Protein AF-A0A1V2G4S9-F1 (afdb_monomer_lite)

pLDDT: mean 84.44, std 8.3, range [55.06, 95.94]

Structure (mmCIF, N/CA/C/O backbone):
data_AF-A0A1V2G4S9-F1
#
_entry.id   AF-A0A1V2G4S9-F1
#
loop_
_atom_site.group_PDB
_atom_site.id
_atom_site.type_symbol
_atom_site.label_atom_id
_atom_site.label_alt_id
_atom_site.label_comp_id
_atom_site.label_asym_id
_atom_site.label_entity_id
_atom_site.label_seq_id
_atom_site.pdbx_PDB_ins_code
_atom_site.Cartn_x
_atom_site.Cartn_y
_atom_site.Cartn_z
_atom_site.occupancy
_atom_site.B_iso_or_equiv
_atom_site.auth_seq_id
_atom_site.auth_comp_id
_atom_site.auth_asym_id
_atom_site.auth_atom_id
_atom_site.pdbx_PDB_model_num
ATOM 1 N N . ARG A 1 1 ? -5.256 -11.989 32.974 1.00 73.12 1 ARG A N 1
ATOM 2 C CA . ARG A 1 1 ? -5.274 -10.847 32.027 1.00 73.12 1 ARG A CA 1
ATOM 3 C C . ARG A 1 1 ? -6.716 -10.699 31.590 1.00 73.12 1 ARG A C 1
ATOM 5 O O . ARG A 1 1 ? -7.329 -11.730 31.344 1.00 73.12 1 ARG A O 1
ATOM 12 N N . ILE A 1 2 ? -7.273 -9.493 31.599 1.00 81.50 2 ILE A N 1
ATOM 13 C CA . ILE A 1 2 ? -8.661 -9.283 31.169 1.00 81.50 2 ILE A CA 1
ATOM 14 C C . ILE A 1 2 ? -8.634 -9.179 29.647 1.00 81.50 2 ILE A C 1
ATOM 16 O O . ILE A 1 2 ? -7.882 -8.371 29.117 1.00 81.50 2 ILE A O 1
ATOM 20 N N . ALA A 1 3 ? -9.386 -10.026 28.950 1.00 83.88 3 ALA A N 1
ATOM 21 C CA . ALA A 1 3 ? -9.499 -9.935 27.501 1.00 83.88 3 ALA A CA 1
ATOM 22 C C . ALA A 1 3 ? -10.523 -8.854 27.138 1.00 83.88 3 ALA A C 1
ATOM 24 O O . ALA A 1 3 ? -11.605 -8.800 27.720 1.00 83.88 3 ALA A O 1
ATOM 25 N N . PHE A 1 4 ? -10.180 -8.008 26.172 1.00 88.81 4 PHE A N 1
ATOM 26 C CA . PHE A 1 4 ? -11.098 -7.060 25.556 1.00 88.81 4 PHE A CA 1
ATOM 27 C C . PHE A 1 4 ? -11.216 -7.400 24.072 1.00 88.81 4 PHE A C 1
ATOM 29 O O . PHE A 1 4 ? -10.201 -7.518 23.382 1.00 88.81 4 PHE A O 1
ATOM 36 N N . THR A 1 5 ? -12.445 -7.581 23.595 1.00 88.00 5 THR A N 1
ATOM 37 C CA . THR A 1 5 ? -12.737 -7.804 22.176 1.00 88.00 5 THR A CA 1
ATOM 38 C C . THR A 1 5 ? -13.488 -6.589 21.662 1.00 88.00 5 THR A C 1
ATOM 40 O O . THR A 1 5 ? -14.420 -6.123 22.316 1.00 88.00 5 THR A O 1
ATOM 43 N N . LEU A 1 6 ? -13.044 -6.061 20.528 1.00 86.88 6 LEU A N 1
ATOM 44 C CA . LEU A 1 6 ? -13.687 -4.964 19.826 1.00 86.88 6 LEU A CA 1
ATOM 45 C C . LEU A 1 6 ? -14.103 -5.454 18.447 1.00 86.88 6 LEU A C 1
ATOM 47 O O . LEU A 1 6 ? -13.252 -5.870 17.658 1.00 86.88 6 LEU A O 1
ATOM 51 N N . ASP A 1 7 ? -15.401 -5.357 18.189 1.00 86.00 7 ASP A N 1
ATOM 52 C CA . ASP A 1 7 ? -16.009 -5.698 16.913 1.00 86.00 7 ASP A CA 1
ATOM 53 C C . ASP A 1 7 ? -16.382 -4.393 16.210 1.00 86.00 7 ASP A C 1
ATOM 55 O O . ASP A 1 7 ? -17.153 -3.583 16.730 1.00 86.00 7 ASP A O 1
ATOM 59 N N . PHE A 1 8 ? -15.786 -4.153 15.046 1.00 82.88 8 PHE A N 1
ATOM 60 C CA . PHE A 1 8 ? -16.031 -2.962 14.246 1.00 82.88 8 PHE A CA 1
ATOM 61 C C . PHE A 1 8 ? -16.590 -3.362 12.884 1.00 82.88 8 PHE A C 1
ATOM 63 O O . PHE A 1 8 ? -15.927 -4.042 12.102 1.00 82.88 8 PHE A O 1
ATOM 70 N N . CYS A 1 9 ? -17.815 -2.932 12.595 1.00 79.00 9 CYS A N 1
ATOM 71 C CA . CYS A 1 9 ? -18.498 -3.250 11.349 1.00 79.00 9 CYS A CA 1
ATOM 72 C C . CYS A 1 9 ? -18.280 -2.120 10.335 1.00 79.00 9 CYS A C 1
ATOM 74 O O . CYS A 1 9 ? -18.757 -1.003 10.539 1.00 79.00 9 CYS A O 1
ATOM 76 N N . ALA A 1 10 ? -17.562 -2.387 9.239 1.00 73.75 10 ALA A N 1
ATOM 77 C CA . ALA A 1 10 ? -17.247 -1.356 8.247 1.00 73.75 10 ALA A CA 1
ATOM 78 C C . ALA A 1 10 ? -18.479 -0.889 7.441 1.00 73.75 10 ALA A C 1
ATOM 80 O O . ALA A 1 10 ? -18.493 0.236 6.941 1.00 73.75 10 ALA A O 1
ATOM 81 N N . PHE A 1 11 ? -19.519 -1.727 7.340 1.00 68.38 11 PHE A N 1
ATOM 82 C CA . PHE A 1 11 ? -20.754 -1.422 6.608 1.00 68.38 11 PHE A CA 1
ATOM 83 C C . PHE A 1 11 ? -21.587 -0.319 7.268 1.00 68.38 11 PHE A C 1
ATOM 85 O O . PHE A 1 11 ? -22.014 0.618 6.588 1.00 68.38 11 PHE A O 1
ATOM 92 N N . ASP A 1 12 ? -21.770 -0.427 8.584 1.00 70.88 12 ASP A N 1
ATOM 93 C CA . ASP A 1 12 ? -22.624 0.459 9.386 1.00 70.88 12 ASP A CA 1
ATOM 94 C C . ASP A 1 12 ? -21.901 1.752 9.798 1.00 70.88 12 ASP A C 1
ATOM 96 O O . ASP A 1 12 ? -22.495 2.760 10.176 1.00 70.88 12 ASP A O 1
ATOM 100 N N . ALA A 1 13 ? -20.572 1.754 9.700 1.00 73.12 13 ALA A N 1
ATOM 101 C CA . ALA A 1 13 ? -19.785 2.908 10.070 1.00 73.12 13 ALA A CA 1
ATOM 102 C C . ALA A 1 13 ? -19.934 4.043 9.034 1.00 73.12 13 ALA A C 1
ATOM 104 O O . ALA A 1 13 ? -19.911 3.832 7.816 1.00 73.12 13 ALA A O 1
ATOM 105 N N . SER A 1 14 ? -20.041 5.281 9.526 1.00 78.19 14 SER A N 1
ATOM 106 C CA . SER A 1 14 ? -20.202 6.514 8.738 1.00 78.19 14 SER A CA 1
ATOM 107 C C . SER A 1 14 ? -18.914 6.962 8.022 1.00 78.19 14 SER A C 1
ATOM 109 O O . SER A 1 14 ? -18.599 8.151 7.955 1.00 78.19 14 SER A O 1
ATOM 111 N N . LEU A 1 15 ? -18.138 6.013 7.491 1.00 75.62 15 LEU A N 1
ATOM 112 C CA . LEU A 1 15 ? -16.921 6.306 6.741 1.00 75.62 15 LEU A CA 1
ATOM 113 C C . LEU A 1 15 ? -17.232 6.693 5.289 1.00 75.62 15 LEU A C 1
ATOM 115 O O . LEU A 1 15 ? -18.191 6.179 4.709 1.00 75.62 15 LEU A O 1
ATOM 119 N N . PRO A 1 16 ? -16.394 7.546 4.670 1.00 83.31 16 PRO A N 1
ATOM 120 C CA . PRO A 1 16 ? -16.462 7.798 3.235 1.00 83.31 16 PRO A CA 1
ATOM 121 C C . PRO A 1 16 ? -16.281 6.506 2.427 1.00 83.31 16 PRO A C 1
ATOM 123 O O . PRO A 1 16 ? -15.500 5.637 2.817 1.00 83.31 16 PRO A O 1
ATOM 126 N N . GLU A 1 17 ? -16.936 6.418 1.269 1.00 80.12 17 GLU A N 1
ATOM 127 C CA . GLU A 1 17 ? -16.981 5.206 0.431 1.00 80.12 17 GLU A CA 1
ATOM 128 C C . GLU A 1 17 ? -15.591 4.652 0.084 1.00 80.12 17 GLU A C 1
ATOM 130 O O . GLU A 1 17 ? -15.347 3.456 0.183 1.00 80.12 17 GLU A O 1
ATOM 135 N N . TYR A 1 18 ? -14.625 5.536 -0.181 1.00 81.50 18 TYR A N 1
ATOM 136 C CA . TYR A 1 18 ? -13.230 5.165 -0.434 1.00 81.50 18 TYR A CA 1
ATOM 137 C C . TYR A 1 18 ? -12.625 4.271 0.662 1.00 81.50 18 TYR A C 1
ATOM 139 O O . TYR A 1 18 ? -11.875 3.338 0.378 1.00 81.50 18 TYR A O 1
ATOM 147 N N . TYR A 1 19 ? -12.943 4.551 1.929 1.00 79.81 19 TYR A N 1
ATOM 148 C CA . TYR A 1 19 ? -12.470 3.745 3.051 1.00 79.81 19 TYR A CA 1
ATOM 149 C C . TYR A 1 19 ? -13.165 2.383 3.078 1.00 79.81 19 TYR A C 1
ATOM 151 O O . TYR A 1 19 ? -12.505 1.382 3.345 1.00 79.81 19 TYR A O 1
ATOM 159 N N . LYS A 1 20 ? -14.467 2.331 2.775 1.00 79.44 20 LYS A N 1
ATOM 160 C CA . LYS A 1 20 ? -15.238 1.082 2.731 1.00 79.44 20 LYS A CA 1
ATOM 161 C C . LYS A 1 20 ? -14.715 0.156 1.641 1.00 79.44 20 LYS A C 1
ATOM 163 O O . LYS A 1 20 ? -14.391 -0.990 1.931 1.00 79.44 20 LYS A O 1
ATOM 168 N N . GLU A 1 21 ? -14.522 0.670 0.431 1.00 82.19 21 GLU A N 1
ATOM 169 C CA . GLU A 1 21 ? -13.970 -0.092 -0.691 1.00 82.19 21 GLU A CA 1
ATOM 170 C C . GLU A 1 21 ? -12.572 -0.643 -0.381 1.00 82.19 21 GLU A C 1
ATOM 172 O O . GLU A 1 21 ? -12.301 -1.820 -0.614 1.00 82.19 21 GLU A O 1
ATOM 177 N N . ARG A 1 22 ? -11.686 0.180 0.199 1.00 82.38 22 ARG A N 1
ATOM 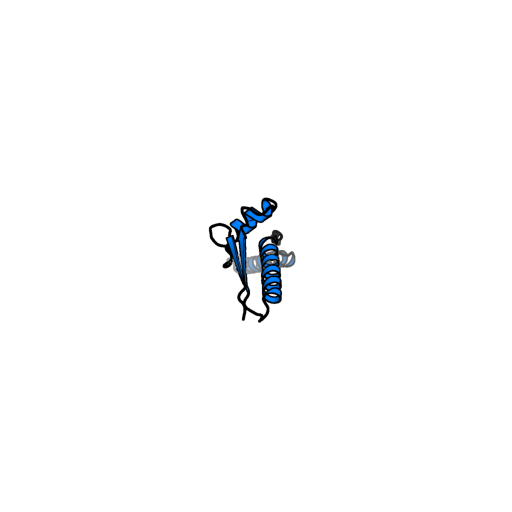178 C CA . ARG A 1 22 ? -10.329 -0.238 0.597 1.00 82.38 22 ARG A CA 1
ATOM 179 C C . ARG A 1 22 ? -10.357 -1.324 1.669 1.00 82.38 22 ARG A C 1
ATOM 181 O O . ARG A 1 22 ? -9.579 -2.267 1.583 1.00 82.38 22 ARG A O 1
ATOM 188 N N . LEU A 1 23 ? -11.238 -1.195 2.661 1.00 78.56 23 LEU A N 1
ATOM 189 C CA . LEU A 1 23 ? -11.393 -2.177 3.736 1.00 78.56 23 LEU A CA 1
ATOM 190 C C . LEU A 1 23 ? -11.987 -3.496 3.228 1.00 78.56 23 LEU A C 1
ATOM 192 O O . LEU A 1 23 ? -11.538 -4.553 3.655 1.00 78.56 23 LEU A O 1
ATOM 196 N N . LEU A 1 24 ? -12.940 -3.447 2.295 1.00 78.50 24 LEU A N 1
ATOM 197 C CA . LEU A 1 24 ? -13.539 -4.637 1.680 1.00 78.50 24 LEU A CA 1
ATOM 198 C C . LEU A 1 24 ? -12.587 -5.334 0.699 1.00 78.50 24 LEU A C 1
ATOM 200 O O . LEU A 1 24 ? -12.566 -6.559 0.619 1.00 78.50 24 LEU A O 1
ATOM 204 N N . ALA A 1 25 ? -11.771 -4.571 -0.031 1.00 79.94 25 ALA A N 1
ATOM 205 C CA . ALA A 1 25 ? -10.743 -5.116 -0.916 1.00 79.94 25 ALA A CA 1
ATOM 206 C C . ALA A 1 25 ? -9.527 -5.670 -0.148 1.00 79.94 25 ALA A C 1
ATOM 208 O O . ALA A 1 25 ? -8.767 -6.483 -0.679 1.00 79.94 25 ALA A O 1
ATOM 209 N N . ALA A 1 26 ? -9.313 -5.224 1.091 1.00 75.69 26 ALA A N 1
ATOM 210 C CA . ALA A 1 26 ? -8.191 -5.646 1.911 1.00 75.69 26 ALA A CA 1
ATOM 211 C C . ALA A 1 26 ? -8.402 -7.053 2.485 1.00 75.69 26 ALA A C 1
ATOM 213 O O . ALA A 1 26 ? -9.212 -7.280 3.377 1.00 75.69 26 ALA A O 1
ATOM 214 N N . SER A 1 27 ? -7.578 -8.004 2.048 1.00 68.31 27 SER A N 1
ATOM 215 C CA . SER A 1 27 ? -7.478 -9.320 2.685 1.00 68.31 27 SER A CA 1
ATOM 216 C C . SER A 1 27 ? -6.541 -9.248 3.898 1.00 68.31 27 SER A C 1
ATOM 218 O O . SER A 1 27 ? -5.354 -9.554 3.795 1.00 68.31 27 SER A O 1
ATOM 220 N N . HIS A 1 28 ? -7.055 -8.804 5.047 1.00 75.88 28 HIS A N 1
ATOM 221 C CA . HIS A 1 28 ? -6.314 -8.803 6.313 1.00 75.88 28 HIS A CA 1
ATOM 222 C C . HIS A 1 28 ? -6.843 -9.896 7.244 1.00 75.88 28 HIS A C 1
ATOM 224 O O . HIS A 1 28 ? -8.044 -10.103 7.338 1.00 75.88 28 HIS A O 1
ATOM 230 N N . HIS A 1 29 ? -5.973 -10.536 8.028 1.00 80.06 29 HIS A N 1
ATOM 231 C CA . HIS A 1 29 ? -6.352 -11.594 8.983 1.00 80.06 29 HIS A CA 1
ATOM 232 C C . HIS A 1 29 ? -7.300 -11.140 10.114 1.00 80.06 29 HIS A C 1
ATOM 234 O O . HIS A 1 29 ? -7.742 -11.959 10.913 1.00 80.06 29 HIS A O 1
ATOM 240 N N . LEU A 1 30 ? -7.561 -9.834 10.214 1.00 76.69 30 LEU A N 1
ATOM 241 C CA . LEU A 1 30 ? -8.461 -9.236 11.205 1.00 76.69 30 LEU A CA 1
ATOM 242 C C . LEU A 1 30 ? -9.839 -8.919 10.614 1.00 76.69 30 LEU A C 1
ATOM 244 O O . LEU A 1 30 ? -10.742 -8.581 11.371 1.00 76.69 30 LEU A O 1
ATOM 248 N N . ILE A 1 31 ? -9.981 -8.988 9.288 1.00 80.81 31 ILE A N 1
ATOM 249 C CA . ILE A 1 31 ? -11.203 -8.668 8.554 1.00 80.81 31 ILE A CA 1
ATOM 250 C C . ILE A 1 31 ? -11.874 -9.987 8.174 1.00 80.81 31 ILE A C 1
ATOM 252 O O . ILE A 1 31 ? -11.278 -10.822 7.494 1.00 80.81 31 ILE A O 1
ATOM 256 N N . SER A 1 32 ? -13.109 -10.180 8.629 1.00 79.94 32 SER A N 1
ATOM 257 C CA . SER A 1 32 ? -13.969 -11.256 8.133 1.00 79.94 32 SER A CA 1
ATOM 258 C C . SER A 1 32 ? -14.440 -10.946 6.710 1.00 79.94 32 SER A C 1
ATOM 260 O O . SER A 1 32 ? -14.520 -9.782 6.320 1.00 79.94 32 SER A O 1
ATOM 262 N N . SER A 1 33 ? -14.833 -11.971 5.952 1.00 71.69 33 SER A N 1
ATOM 263 C CA . SER A 1 33 ? -15.456 -11.821 4.626 1.00 71.69 33 SER A CA 1
ATOM 264 C C . SER A 1 33 ? -16.682 -10.899 4.635 1.00 71.69 33 SER A C 1
ATOM 266 O O . SER A 1 33 ? -16.979 -10.263 3.629 1.00 71.69 33 SER A O 1
ATOM 268 N N . ASP A 1 34 ? -17.333 -10.765 5.791 1.00 71.31 34 ASP A N 1
ATOM 269 C CA . ASP A 1 34 ? -18.489 -9.892 6.015 1.00 71.31 34 ASP A CA 1
ATOM 270 C C . ASP A 1 34 ? -18.096 -8.454 6.405 1.00 71.31 34 ASP A C 1
ATOM 272 O O . ASP A 1 34 ? -18.897 -7.729 6.987 1.00 71.31 34 ASP A O 1
ATOM 276 N N . GLY A 1 35 ? -16.850 -8.027 6.162 1.00 74.44 35 GLY A N 1
ATOM 277 C CA . GLY A 1 35 ? -16.398 -6.655 6.440 1.00 74.44 35 GLY A CA 1
ATOM 278 C C . GLY A 1 35 ? -16.373 -6.283 7.929 1.00 74.44 35 GLY A C 1
ATOM 279 O O . GLY A 1 35 ? -16.386 -5.099 8.280 1.00 74.44 35 GLY A O 1
ATOM 280 N N . VAL A 1 36 ? -16.346 -7.285 8.812 1.00 83.31 36 VAL A N 1
ATOM 281 C CA . VAL A 1 36 ? -16.252 -7.109 10.266 1.00 83.31 36 VAL A CA 1
ATOM 282 C C . VAL A 1 36 ? -14.791 -7.214 10.691 1.00 83.31 36 VAL A C 1
ATOM 284 O O . VAL A 1 36 ? -14.151 -8.243 10.473 1.00 83.31 36 VAL A O 1
ATOM 287 N N . ILE A 1 37 ? -14.266 -6.157 11.310 1.00 85.31 37 ILE A N 1
ATOM 288 C CA . ILE A 1 37 ? -12.938 -6.136 11.922 1.00 85.31 37 ILE A CA 1
ATOM 289 C C . ILE A 1 37 ? -13.062 -6.600 13.373 1.00 85.31 37 ILE A C 1
ATOM 291 O O . ILE A 1 37 ? -13.685 -5.919 14.187 1.00 85.31 37 ILE A O 1
ATOM 295 N N . VAL A 1 38 ? -12.440 -7.731 13.703 1.00 86.88 38 VAL A N 1
ATOM 296 C CA . VAL A 1 38 ? -12.426 -8.286 15.066 1.00 86.88 38 VAL A CA 1
ATOM 297 C C . VAL A 1 38 ? -11.030 -8.131 15.661 1.00 86.88 38 VAL A C 1
ATOM 299 O O . VAL A 1 38 ? -10.068 -8.737 15.187 1.00 86.88 38 VAL A O 1
ATOM 302 N N . ILE A 1 39 ? -10.901 -7.336 16.728 1.00 88.56 39 ILE A N 1
ATOM 303 C CA . ILE A 1 39 ? -9.623 -7.095 17.415 1.00 88.56 39 ILE A CA 1
ATOM 304 C C . ILE A 1 39 ? -9.705 -7.608 18.846 1.00 88.56 39 ILE A C 1
ATOM 306 O O . ILE A 1 39 ? -10.531 -7.162 19.639 1.00 88.56 39 ILE A O 1
ATOM 310 N N . LYS A 1 40 ? -8.791 -8.516 19.199 1.00 89.44 40 LYS A N 1
ATOM 311 C CA . LYS A 1 40 ? -8.633 -9.026 20.565 1.00 89.44 40 LYS A CA 1
ATOM 312 C C . LYS A 1 40 ? -7.394 -8.412 21.213 1.00 89.44 40 LYS A C 1
ATOM 314 O O . LYS A 1 40 ? -6.287 -8.562 20.701 1.00 89.44 40 LYS A O 1
ATOM 319 N N . ALA A 1 41 ? -7.575 -7.757 22.357 1.00 90.25 41 ALA A N 1
ATOM 320 C CA . ALA A 1 41 ? -6.508 -7.211 23.188 1.00 90.25 41 ALA A CA 1
ATOM 321 C C . ALA A 1 41 ? -6.447 -7.956 24.530 1.00 90.25 41 ALA A C 1
ATOM 323 O O . ALA A 1 41 ? -7.421 -8.000 25.281 1.00 90.25 41 ALA A O 1
ATOM 324 N N . GLN A 1 42 ? -5.294 -8.560 24.825 1.00 90.88 42 GLN A N 1
ATOM 325 C CA . GLN A 1 42 ? -5.076 -9.384 26.023 1.00 90.88 42 GLN A CA 1
ATOM 326 C C . GLN A 1 42 ? -3.698 -9.151 26.664 1.00 90.88 42 GLN A C 1
ATOM 328 O O . GLN A 1 42 ? -3.145 -10.046 27.302 1.00 90.88 42 GLN A O 1
ATOM 333 N N . GLU A 1 43 ? -3.115 -7.971 26.465 1.00 86.88 43 GLU A N 1
ATOM 334 C CA . GLU A 1 43 ? -1.746 -7.644 26.889 1.00 86.88 43 GLU A CA 1
ATOM 335 C C . GLU A 1 43 ? -1.678 -7.244 28.363 1.00 86.88 43 GLU A C 1
ATOM 337 O O . GLU A 1 43 ? -0.786 -7.683 29.095 1.00 86.88 43 GLU A O 1
ATOM 342 N N . TYR A 1 44 ? -2.663 -6.478 28.830 1.00 90.12 44 TYR A N 1
ATOM 343 C CA . TYR A 1 44 ? -2.644 -5.866 30.153 1.00 90.12 44 TYR A CA 1
ATOM 344 C C . TYR A 1 44 ? -3.551 -6.586 31.155 1.00 90.12 44 TYR A C 1
ATOM 346 O O . TYR A 1 44 ? -4.404 -7.417 30.820 1.00 90.12 44 TYR A O 1
ATOM 354 N N . ARG A 1 45 ? -3.344 -6.285 32.443 1.00 87.81 45 ARG A N 1
ATOM 355 C CA . ARG A 1 45 ? -4.226 -6.760 33.518 1.00 87.81 45 ARG A CA 1
ATOM 356 C C . ARG A 1 45 ? -5.486 -5.906 33.674 1.00 87.81 45 ARG A C 1
ATOM 358 O O . ARG A 1 45 ? -6.495 -6.484 34.059 1.00 87.81 45 ARG A O 1
ATOM 365 N N . SER A 1 46 ? -5.448 -4.606 33.358 1.00 90.38 46 SER A N 1
ATOM 366 C CA . SER A 1 46 ? -6.628 -3.726 33.410 1.00 90.38 46 SER A CA 1
ATOM 367 C C . SER A 1 46 ? -7.415 -3.751 32.095 1.00 90.38 46 SER A C 1
ATOM 369 O O . SER A 1 46 ? -6.846 -3.956 31.022 1.00 90.38 46 SER A O 1
ATOM 371 N N . GLN A 1 47 ? -8.733 -3.556 32.174 1.00 86.81 47 GLN A N 1
ATOM 372 C CA . GLN A 1 47 ? -9.597 -3.486 30.994 1.00 86.81 47 GLN A CA 1
ATOM 373 C C . GLN A 1 47 ? -9.372 -2.193 30.197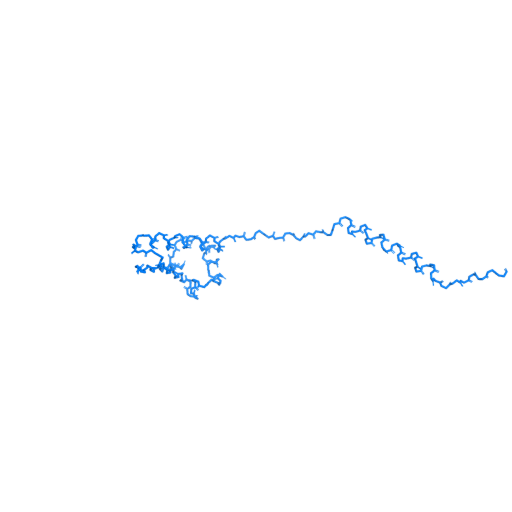 1.00 86.81 47 GLN A C 1
ATOM 375 O O . GLN A 1 47 ? -9.341 -2.246 28.972 1.00 86.81 47 GLN A O 1
ATOM 380 N N . GLU A 1 48 ? -9.169 -1.059 30.873 1.00 90.00 48 GLU A N 1
ATOM 381 C CA . GLU A 1 48 ? -8.951 0.252 30.242 1.00 90.00 48 GLU A CA 1
ATOM 382 C C . GLU A 1 48 ? -7.718 0.253 29.338 1.00 90.00 48 GLU A C 1
ATOM 384 O O . GLU A 1 48 ? -7.807 0.641 28.176 1.00 90.00 48 GLU A O 1
ATOM 389 N N . LEU A 1 49 ? -6.602 -0.302 29.820 1.00 90.75 49 LEU A N 1
ATOM 390 C CA . LEU A 1 49 ? -5.374 -0.418 29.032 1.00 90.75 49 LEU A CA 1
ATOM 391 C C . LEU A 1 49 ? -5.568 -1.327 27.811 1.00 90.75 49 LEU A C 1
ATOM 393 O O . LEU A 1 49 ? -5.070 -1.043 26.725 1.00 90.75 49 LEU A O 1
ATOM 397 N N . ASN A 1 50 ? -6.329 -2.417 27.957 1.00 91.56 50 ASN A N 1
ATOM 398 C CA . ASN A 1 50 ? -6.650 -3.280 26.819 1.00 91.56 50 ASN A CA 1
ATOM 399 C C . ASN A 1 50 ? -7.615 -2.607 25.828 1.00 91.56 50 ASN A C 1
ATOM 401 O O . ASN A 1 50 ? -7.493 -2.836 24.625 1.00 91.56 50 ASN A O 1
ATOM 405 N N . ARG A 1 51 ? -8.532 -1.751 26.299 1.00 89.56 51 ARG A N 1
ATOM 406 C CA . ARG A 1 51 ? -9.420 -0.947 25.447 1.00 89.56 51 ARG A CA 1
ATOM 407 C C . ARG A 1 51 ? -8.620 0.049 24.614 1.00 89.56 51 ARG A C 1
ATOM 409 O O . ARG A 1 51 ? -8.806 0.104 23.401 1.00 89.56 51 ARG A O 1
ATOM 416 N N . GLU A 1 52 ? -7.710 0.792 25.236 1.00 91.50 52 GLU A N 1
ATOM 417 C CA . GLU A 1 52 ? -6.821 1.718 24.527 1.00 91.50 52 GLU A CA 1
ATOM 418 C C . GLU A 1 52 ? -5.950 0.984 23.504 1.00 91.50 52 GLU A C 1
ATOM 420 O O . GLU A 1 52 ? -5.861 1.404 22.351 1.00 91.50 52 GLU A O 1
ATOM 425 N N . ALA A 1 53 ? -5.390 -0.171 23.875 1.00 91.94 53 ALA A N 1
ATOM 426 C CA . ALA A 1 53 ? -4.598 -0.992 22.965 1.00 91.94 53 ALA A CA 1
ATOM 427 C C . ALA A 1 53 ? -5.415 -1.542 21.779 1.00 91.94 53 ALA A C 1
ATOM 429 O O . ALA A 1 53 ? -4.889 -1.673 20.671 1.00 91.94 53 ALA A O 1
ATOM 430 N N . ALA A 1 54 ? -6.690 -1.889 21.979 1.00 90.69 54 ALA A N 1
ATOM 431 C CA . ALA A 1 54 ? -7.574 -2.315 20.894 1.00 90.69 54 ALA A CA 1
ATOM 432 C C . ALA A 1 54 ? -7.897 -1.156 19.937 1.00 90.69 54 ALA A C 1
ATOM 434 O O . ALA A 1 54 ? -7.824 -1.331 18.721 1.00 90.69 54 ALA A O 1
ATOM 435 N N . LEU A 1 55 ? -8.177 0.038 20.470 1.00 90.19 55 LEU A N 1
ATOM 436 C CA . LEU A 1 55 ? -8.429 1.240 19.670 1.00 90.19 55 LEU A CA 1
ATOM 437 C C . LEU A 1 55 ? -7.190 1.677 18.880 1.00 90.19 55 LEU A C 1
ATOM 439 O O . LEU A 1 55 ? -7.291 1.970 17.691 1.00 90.19 55 LEU A O 1
ATOM 443 N N . ALA A 1 56 ? -6.012 1.668 19.506 1.00 91.31 56 ALA A N 1
ATOM 444 C CA . ALA A 1 56 ? -4.756 1.995 18.836 1.00 91.31 56 ALA A CA 1
ATOM 445 C C . ALA A 1 56 ? -4.480 1.045 17.660 1.00 91.31 56 ALA A C 1
ATOM 447 O O . ALA A 1 56 ? -4.112 1.493 16.572 1.00 91.31 56 ALA A O 1
ATOM 448 N N . ARG A 1 57 ? -4.727 -0.259 17.850 1.00 89.38 57 ARG A N 1
ATOM 449 C CA . ARG A 1 57 ? -4.624 -1.263 16.782 1.00 89.38 57 ARG A CA 1
ATOM 450 C C . ARG A 1 57 ? -5.629 -1.041 15.662 1.00 89.38 57 ARG A C 1
ATOM 452 O O . ARG A 1 57 ? -5.238 -1.113 14.503 1.00 89.38 57 ARG A O 1
ATOM 459 N N . LEU A 1 58 ? -6.886 -0.739 15.990 1.00 88.31 58 LEU A N 1
ATOM 460 C CA . LEU A 1 58 ? -7.912 -0.433 14.990 1.00 88.31 58 LEU A CA 1
ATOM 461 C C . LEU A 1 58 ? -7.468 0.727 14.094 1.00 88.31 58 LEU A C 1
ATOM 463 O O . LEU A 1 58 ? -7.498 0.621 12.872 1.00 88.31 58 LEU A O 1
ATOM 467 N N . VAL A 1 59 ? -6.998 1.815 14.706 1.00 88.50 59 VAL A N 1
ATOM 468 C CA . VAL A 1 59 ? -6.529 2.999 13.979 1.00 88.50 59 VAL A CA 1
ATOM 469 C C . VAL A 1 59 ? -5.308 2.679 13.116 1.00 88.50 59 VAL A C 1
ATOM 471 O O . VAL A 1 59 ? -5.236 3.154 11.985 1.00 88.50 59 VAL A O 1
ATOM 474 N N . ALA A 1 60 ? -4.360 1.886 13.621 1.00 88.69 60 ALA A N 1
ATOM 475 C CA . ALA A 1 60 ? -3.187 1.471 12.852 1.00 88.69 60 ALA A CA 1
ATOM 476 C C . ALA A 1 60 ? -3.584 0.651 11.616 1.00 88.69 60 ALA A C 1
ATOM 478 O O . ALA A 1 60 ? -3.191 0.998 10.508 1.00 88.69 60 ALA A O 1
ATOM 479 N N . VAL A 1 61 ? -4.452 -0.352 11.785 1.00 85.25 61 VAL A N 1
ATOM 480 C CA . VAL A 1 61 ? -4.949 -1.186 10.678 1.00 85.25 61 VAL A CA 1
ATOM 481 C C . VAL A 1 61 ? -5.674 -0.337 9.636 1.00 85.25 61 VAL A C 1
ATOM 483 O O . VAL A 1 61 ? -5.402 -0.463 8.446 1.00 85.25 61 VAL A O 1
ATOM 486 N N . ILE A 1 62 ? -6.552 0.577 10.058 1.00 83.81 62 ILE A N 1
ATOM 487 C CA . ILE A 1 62 ? -7.252 1.469 9.124 1.00 83.81 62 ILE A CA 1
ATOM 488 C C . ILE A 1 62 ? -6.249 2.340 8.356 1.00 83.81 62 ILE A C 1
ATOM 490 O O . ILE A 1 62 ? -6.372 2.475 7.139 1.00 83.81 62 ILE A O 1
ATOM 494 N N . LYS A 1 63 ? -5.239 2.908 9.025 1.00 85.75 63 LYS A N 1
ATOM 495 C CA . LYS A 1 63 ? -4.203 3.730 8.374 1.00 85.75 63 LYS A CA 1
ATOM 496 C C . LYS A 1 63 ? -3.365 2.935 7.376 1.00 85.75 63 LYS A C 1
ATOM 498 O O . LYS A 1 63 ? -3.113 3.422 6.275 1.00 85.75 63 LYS A O 1
ATOM 503 N N . ASP A 1 64 ? -2.972 1.719 7.729 1.00 84.81 64 ASP A N 1
ATOM 504 C CA . ASP A 1 64 ? -2.156 0.868 6.864 1.00 84.81 64 ASP A CA 1
ATOM 505 C C . ASP A 1 64 ? -2.929 0.460 5.603 1.00 84.81 64 ASP A C 1
ATOM 507 O O . ASP A 1 64 ? -2.401 0.542 4.495 1.00 84.81 64 ASP A O 1
ATOM 511 N N . LEU A 1 65 ? -4.211 0.113 5.748 1.00 81.69 65 LEU A N 1
ATOM 512 C CA . LEU A 1 65 ? -5.075 -0.277 4.627 1.00 81.69 65 LEU A CA 1
ATOM 513 C C . LEU A 1 65 ? -5.479 0.897 3.725 1.00 81.69 65 LEU A C 1
ATOM 515 O O . LEU A 1 65 ? -5.774 0.710 2.544 1.00 81.69 65 LEU A O 1
ATOM 519 N N . THR A 1 66 ? -5.487 2.114 4.265 1.00 81.06 66 THR A N 1
ATOM 520 C CA . THR A 1 66 ? -5.866 3.330 3.524 1.00 81.06 66 THR A CA 1
ATOM 521 C C . THR A 1 66 ? -4.681 4.076 2.936 1.00 81.06 66 THR A C 1
ATOM 523 O O . THR A 1 66 ? -4.875 4.970 2.108 1.00 81.06 66 THR A O 1
ATOM 526 N N . THR A 1 67 ? -3.458 3.690 3.304 1.00 80.31 67 THR A N 1
ATOM 527 C CA . THR A 1 67 ? -2.239 4.243 2.721 1.00 80.31 67 THR A CA 1
ATOM 528 C C . THR A 1 67 ? -2.171 3.882 1.242 1.00 80.31 67 THR A C 1
ATOM 530 O O . THR A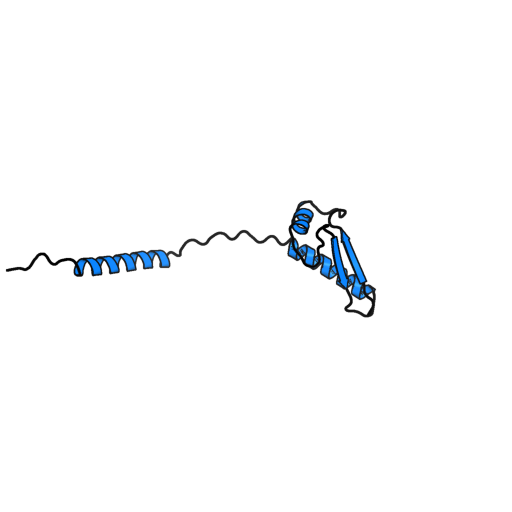 1 67 ? -1.914 2.745 0.842 1.00 80.31 67 THR A O 1
ATOM 533 N N . GLU A 1 68 ? -2.403 4.882 0.399 1.00 75.50 68 GLU A N 1
ATOM 534 C CA . GLU A 1 68 ? -2.314 4.722 -1.040 1.00 75.50 68 GLU A CA 1
ATOM 535 C C . GLU A 1 68 ? -0.848 4.639 -1.480 1.00 75.50 68 GLU A C 1
ATOM 537 O O . GLU A 1 68 ? -0.055 5.564 -1.279 1.00 75.50 68 GLU A O 1
ATOM 542 N N . GLN A 1 69 ? -0.470 3.527 -2.116 1.00 76.50 69 GLN A N 1
ATOM 543 C CA . GLN A 1 69 ? 0.846 3.433 -2.734 1.00 76.50 69 GLN A CA 1
ATOM 544 C C . GLN A 1 69 ? 0.910 4.356 -3.949 1.00 76.50 69 GLN A C 1
ATOM 546 O O . GLN A 1 69 ? 0.198 4.173 -4.938 1.00 76.50 69 GLN A O 1
ATOM 551 N N . LYS A 1 70 ? 1.814 5.338 -3.899 1.00 81.38 70 LYS A N 1
ATOM 552 C CA . LYS A 1 70 ? 2.069 6.232 -5.028 1.00 81.38 70 LYS A CA 1
ATOM 553 C C . LYS A 1 70 ? 2.460 5.416 -6.259 1.00 81.38 70 LYS A C 1
ATOM 555 O O . LYS A 1 70 ? 3.446 4.679 -6.233 1.00 81.38 70 LYS A O 1
ATOM 560 N N . ALA A 1 71 ? 1.730 5.613 -7.356 1.00 85.81 71 ALA A N 1
ATOM 561 C CA . ALA A 1 71 ? 1.998 4.929 -8.614 1.00 85.81 71 ALA A CA 1
ATOM 562 C C . ALA A 1 71 ? 3.472 5.082 -9.030 1.00 85.81 71 ALA A C 1
ATOM 564 O O . ALA A 1 71 ? 3.988 6.195 -9.208 1.00 85.81 71 ALA A O 1
ATOM 565 N N . ARG A 1 72 ? 4.161 3.948 -9.202 1.00 90.00 72 ARG A N 1
ATOM 566 C CA . ARG A 1 72 ? 5.544 3.937 -9.675 1.00 90.00 72 ARG A CA 1
ATOM 567 C C . ARG A 1 72 ? 5.570 4.369 -11.134 1.00 90.00 72 ARG A C 1
ATOM 569 O O . ARG A 1 72 ? 5.035 3.694 -12.008 1.00 90.00 72 ARG A O 1
ATOM 576 N N . ARG A 1 73 ? 6.272 5.463 -11.420 1.00 87.50 73 ARG A N 1
ATOM 577 C CA . ARG A 1 73 ? 6.5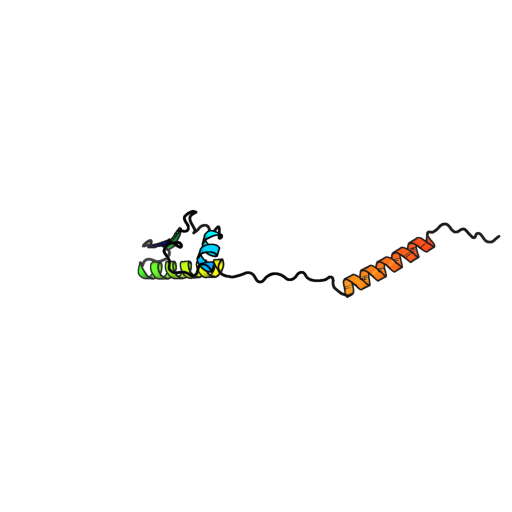84 5.841 -12.800 1.00 87.50 73 ARG A CA 1
ATOM 578 C C . ARG A 1 73 ? 7.749 4.975 -13.295 1.00 87.50 73 ARG A C 1
ATOM 580 O O . ARG A 1 73 ? 8.786 4.949 -12.624 1.00 87.50 73 ARG A O 1
ATOM 587 N N . PRO A 1 74 ? 7.608 4.248 -14.419 1.00 88.94 74 PRO A N 1
ATOM 588 C CA . PRO A 1 74 ? 8.688 3.416 -14.933 1.00 88.94 74 PRO A CA 1
ATOM 589 C C . PRO A 1 74 ? 9.899 4.287 -15.274 1.00 88.94 74 PRO A C 1
ATOM 591 O O . PRO A 1 74 ? 9.775 5.361 -15.869 1.00 88.94 74 PRO A O 1
ATOM 594 N N . THR A 1 75 ? 11.088 3.833 -14.885 1.00 91.81 75 THR A N 1
ATOM 595 C CA . THR A 1 75 ? 12.328 4.546 -15.186 1.00 91.81 75 THR A CA 1
ATOM 596 C C . THR A 1 75 ? 12.743 4.283 -16.630 1.00 91.81 75 THR A C 1
ATOM 598 O O . THR A 1 75 ? 12.677 3.162 -17.134 1.00 91.81 75 THR A O 1
ATOM 601 N N . ARG A 1 76 ? 13.187 5.331 -17.329 1.00 90.00 76 ARG A N 1
ATOM 602 C CA . ARG A 1 76 ? 13.770 5.192 -18.672 1.00 90.00 76 ARG A CA 1
ATOM 603 C C . ARG A 1 76 ? 15.209 4.660 -18.543 1.00 90.00 76 ARG A C 1
ATOM 605 O O . ARG A 1 76 ? 15.881 5.006 -17.570 1.00 90.00 76 ARG A O 1
ATOM 612 N N . PRO A 1 77 ? 15.730 3.889 -19.520 1.00 90.56 77 PRO A N 1
ATOM 613 C CA . PRO A 1 77 ? 17.139 3.497 -19.536 1.00 90.56 77 PRO A CA 1
ATOM 614 C C . PRO A 1 77 ? 18.065 4.713 -19.452 1.00 90.56 77 PRO A C 1
ATOM 616 O O . PRO A 1 77 ? 17.834 5.726 -20.124 1.00 90.56 77 PRO A O 1
ATOM 619 N N . THR A 1 78 ? 19.127 4.598 -18.655 1.00 94.19 78 THR A N 1
ATOM 620 C CA . THR A 1 78 ? 20.079 5.692 -18.418 1.00 94.19 78 THR A CA 1
ATOM 621 C C . THR A 1 78 ? 20.845 6.062 -19.691 1.00 94.19 78 THR A C 1
ATOM 623 O O . THR A 1 78 ? 21.051 5.228 -20.580 1.00 94.19 78 THR A O 1
ATOM 626 N N . ARG A 1 79 ? 21.317 7.314 -19.790 1.00 93.62 79 ARG A N 1
ATOM 627 C CA . ARG A 1 79 ? 22.115 7.776 -20.944 1.00 93.62 79 ARG A CA 1
ATOM 628 C C . ARG A 1 79 ? 23.375 6.924 -21.133 1.00 93.62 79 ARG A C 1
ATOM 630 O O . ARG A 1 79 ? 23.620 6.433 -22.230 1.00 93.62 79 ARG A O 1
ATOM 637 N N . ALA A 1 80 ? 24.067 6.623 -20.033 1.00 94.00 80 ALA A N 1
ATOM 638 C CA . ALA A 1 80 ? 25.238 5.749 -20.018 1.00 94.00 80 ALA A CA 1
ATOM 639 C C . ALA A 1 80 ? 24.946 4.320 -20.516 1.00 94.00 80 ALA A C 1
ATOM 641 O O . ALA A 1 80 ? 25.817 3.683 -21.103 1.00 94.00 80 ALA A O 1
ATOM 642 N N . SER A 1 81 ? 23.739 3.784 -20.291 1.00 93.88 81 SER A N 1
ATOM 643 C CA . SER A 1 81 ? 23.339 2.481 -20.848 1.00 93.88 81 SER A CA 1
ATOM 644 C C . SER A 1 81 ? 23.181 2.551 -22.373 1.00 93.88 81 SER A C 1
ATOM 646 O O . SER A 1 81 ? 23.649 1.665 -23.093 1.00 93.88 81 SER A O 1
ATOM 648 N N . LYS A 1 82 ? 22.599 3.642 -22.890 1.00 94.81 82 LYS A N 1
ATOM 649 C CA . LYS A 1 82 ? 22.442 3.861 -24.337 1.00 94.81 82 LYS A CA 1
ATOM 650 C C . LYS A 1 82 ? 23.787 4.039 -25.044 1.00 94.81 82 LYS A C 1
ATOM 652 O O . LYS A 1 82 ? 23.989 3.427 -26.092 1.00 94.81 82 LYS A O 1
ATOM 657 N N . GLU A 1 83 ? 24.689 4.829 -24.466 1.00 95.50 83 GLU A N 1
ATOM 658 C CA . GLU A 1 83 ? 26.047 5.052 -24.982 1.00 95.50 83 GLU A CA 1
ATOM 659 C C . GLU A 1 83 ? 26.847 3.744 -25.015 1.00 95.50 83 GLU A C 1
ATOM 661 O O . GLU A 1 83 ? 27.365 3.375 -26.068 1.00 95.50 83 GLU A O 1
ATOM 666 N N . ARG A 1 84 ? 26.848 2.971 -23.917 1.00 95.56 84 ARG A N 1
ATOM 667 C CA . ARG A 1 84 ? 27.500 1.650 -23.865 1.00 95.56 84 ARG A CA 1
ATOM 668 C C . ARG A 1 84 ? 26.977 0.701 -24.939 1.00 95.56 84 ARG A C 1
ATOM 670 O O . ARG A 1 84 ? 27.768 0.058 -25.621 1.00 95.56 84 ARG A O 1
ATOM 677 N N . ARG A 1 85 ? 25.659 0.650 -25.157 1.00 95.69 85 ARG A N 1
ATOM 678 C CA . ARG A 1 85 ? 25.061 -0.171 -26.222 1.00 95.69 85 ARG A CA 1
ATOM 679 C C . ARG A 1 85 ? 25.575 0.226 -27.610 1.00 95.69 85 ARG A C 1
ATOM 681 O O . ARG A 1 85 ? 25.864 -0.655 -28.419 1.00 95.69 85 ARG A O 1
ATOM 688 N N . LEU A 1 86 ? 25.670 1.526 -27.898 1.00 95.75 86 LEU A N 1
ATOM 689 C CA . LEU A 1 86 ? 26.181 2.025 -29.179 1.00 95.75 86 LEU A CA 1
ATOM 690 C C . LEU A 1 86 ? 27.672 1.711 -29.348 1.00 95.75 86 LEU A C 1
ATOM 692 O O . LEU A 1 86 ? 28.055 1.197 -30.397 1.00 95.75 86 LEU A O 1
ATOM 696 N N . ALA A 1 87 ? 28.478 1.920 -28.306 1.00 95.56 87 ALA A N 1
ATOM 697 C CA . ALA A 1 87 ? 29.902 1.595 -28.309 1.00 95.56 87 ALA A CA 1
ATOM 698 C C . ALA A 1 87 ? 30.142 0.093 -28.538 1.00 95.56 87 ALA A C 1
ATOM 700 O O . ALA A 1 87 ? 30.880 -0.293 -29.444 1.00 95.56 87 ALA A O 1
ATOM 701 N N . SER A 1 88 ? 29.439 -0.773 -27.801 1.00 95.94 88 SER A N 1
ATOM 702 C CA . SER A 1 88 ? 29.522 -2.224 -27.994 1.00 95.94 88 SER A CA 1
ATOM 703 C C . SER A 1 88 ? 29.035 -2.661 -29.379 1.00 95.94 88 SER A C 1
ATOM 705 O O . SER A 1 88 ? 29.579 -3.609 -29.947 1.00 95.94 88 SER A O 1
ATOM 707 N N . LYS A 1 89 ? 28.026 -1.987 -29.954 1.00 94.50 89 LYS A N 1
ATOM 708 C CA . LYS A 1 89 ? 27.575 -2.243 -31.333 1.00 94.50 89 LYS A CA 1
ATOM 709 C C . LYS A 1 89 ? 28.672 -1.890 -32.341 1.00 94.50 89 LYS A C 1
ATOM 711 O O . LYS A 1 89 ? 28.948 -2.706 -33.219 1.00 94.50 89 LYS A O 1
ATOM 716 N N . ALA A 1 90 ? 29.304 -0.725 -32.195 1.00 94.31 90 ALA A N 1
ATOM 717 C CA . ALA A 1 90 ? 30.392 -0.278 -33.061 1.00 94.31 90 ALA A CA 1
ATOM 718 C C . ALA A 1 90 ? 31.586 -1.244 -32.999 1.00 94.31 90 ALA A C 1
ATOM 720 O O . ALA A 1 90 ? 32.018 -1.751 -34.034 1.00 94.31 90 ALA A O 1
ATOM 721 N N . GLN A 1 91 ? 32.027 -1.609 -31.792 1.00 94.31 91 GLN A N 1
ATOM 722 C CA . GLN A 1 91 ? 33.115 -2.568 -31.587 1.00 94.31 91 GLN A CA 1
ATOM 723 C C . GLN A 1 91 ? 32.808 -3.940 -32.207 1.00 94.31 91 GLN A C 1
ATOM 725 O O . GLN A 1 91 ? 33.641 -4.526 -32.890 1.00 94.31 91 GLN A O 1
ATOM 730 N N . LYS A 1 92 ? 31.590 -4.467 -32.023 1.00 94.88 92 LYS A N 1
ATOM 731 C CA . LYS A 1 92 ? 31.203 -5.743 -32.648 1.00 94.88 92 LYS A CA 1
ATOM 732 C C . LYS A 1 92 ? 31.181 -5.651 -34.173 1.00 94.88 92 LYS A C 1
ATOM 734 O O . LYS A 1 92 ? 31.532 -6.625 -34.834 1.00 94.88 92 LYS A O 1
ATOM 739 N N . SER A 1 93 ? 30.759 -4.518 -34.735 1.00 92.75 93 SER A N 1
ATOM 740 C CA . SER A 1 93 ? 30.723 -4.329 -36.188 1.00 92.75 93 SER A CA 1
ATOM 741 C C . SER A 1 93 ? 32.119 -4.264 -36.809 1.00 92.75 93 SER A C 1
ATOM 743 O O . SER A 1 93 ? 32.341 -4.926 -37.819 1.00 92.75 93 SER A O 1
ATOM 745 N N . SER A 1 94 ? 33.076 -3.577 -36.172 1.00 91.88 94 SER A N 1
ATOM 746 C CA . SER A 1 94 ? 34.462 -3.524 -36.653 1.00 91.88 94 SER A CA 1
ATOM 747 C C . SER A 1 94 ? 35.129 -4.897 -36.586 1.00 91.88 94 SER A C 1
ATOM 749 O O . SER A 1 94 ? 35.726 -5.344 -37.562 1.00 91.88 94 SER A O 1
ATOM 751 N N . VAL A 1 95 ? 34.933 -5.630 -35.484 1.00 93.50 95 VAL A N 1
ATOM 752 C CA . VAL A 1 95 ? 35.432 -7.005 -35.340 1.00 93.50 95 VAL A CA 1
ATOM 753 C C . VAL A 1 95 ? 34.839 -7.930 -36.407 1.00 93.50 95 VAL A C 1
ATOM 755 O O . VAL A 1 95 ? 35.556 -8.751 -36.973 1.00 93.50 95 VAL A O 1
ATOM 758 N N . LYS A 1 96 ? 33.543 -7.804 -36.723 1.00 90.69 96 LYS A N 1
ATOM 759 C CA . LYS A 1 96 ? 32.911 -8.589 -37.796 1.00 90.69 96 LYS A CA 1
ATOM 760 C C . LYS A 1 96 ? 33.438 -8.223 -39.184 1.00 90.69 96 LYS A C 1
ATOM 762 O O . LYS A 1 96 ? 33.621 -9.128 -39.988 1.00 90.69 96 LYS A O 1
ATOM 767 N N . ALA A 1 97 ? 33.693 -6.942 -39.453 1.00 88.50 97 ALA A N 1
ATOM 768 C CA . ALA A 1 97 ? 34.245 -6.491 -40.730 1.00 88.50 97 ALA A CA 1
ATOM 769 C C . ALA A 1 97 ? 35.651 -7.058 -40.968 1.00 88.50 97 ALA A C 1
ATOM 771 O O . ALA A 1 97 ? 35.913 -7.594 -42.040 1.00 88.50 97 ALA A O 1
ATOM 772 N N . MET A 1 98 ? 36.516 -7.038 -39.946 1.00 86.69 98 MET A N 1
ATOM 773 C CA . MET A 1 98 ? 37.864 -7.618 -40.042 1.00 86.69 98 MET A CA 1
ATOM 774 C C . MET A 1 98 ? 37.863 -9.146 -40.175 1.00 86.69 98 MET A C 1
ATOM 776 O O . MET A 1 98 ? 38.783 -9.710 -40.752 1.00 86.69 98 MET A O 1
ATOM 780 N N . ARG A 1 99 ? 36.829 -9.826 -39.666 1.00 86.81 99 ARG A N 1
ATOM 781 C CA . ARG A 1 99 ? 36.628 -11.275 -39.854 1.00 86.81 99 ARG A CA 1
ATOM 782 C C . ARG A 1 99 ? 35.952 -11.628 -41.182 1.00 86.81 99 ARG A C 1
ATOM 784 O O . ARG A 1 99 ? 35.772 -12.808 -41.473 1.00 86.81 99 ARG A O 1
ATOM 791 N N . GLY A 1 100 ? 35.511 -10.631 -41.949 1.00 84.25 100 GLY A N 1
ATOM 792 C CA . GLY A 1 100 ? 34.885 -10.834 -43.248 1.00 84.25 100 GLY A CA 1
ATOM 793 C C . GLY A 1 100 ? 35.848 -11.480 -44.243 1.00 84.25 100 GLY A C 1
ATOM 794 O O . GLY A 1 100 ? 37.066 -11.406 -44.101 1.00 84.25 100 GLY A O 1
ATOM 795 N N . LYS A 1 101 ? 35.296 -12.131 -45.270 1.00 77.88 101 LYS A N 1
ATOM 796 C CA . LYS A 1 101 ? 36.077 -12.818 -46.304 1.00 77.88 101 LYS A CA 1
ATOM 797 C C . LYS A 1 101 ? 36.997 -11.816 -47.015 1.00 77.88 101 LYS A C 1
ATOM 799 O O . LYS A 1 101 ? 36.509 -10.950 -47.739 1.00 77.88 101 LYS A O 1
ATOM 804 N N . VAL A 1 102 ? 38.311 -11.943 -46.819 1.00 77.25 102 VAL A N 1
ATOM 805 C CA . VAL A 1 102 ? 39.319 -11.128 -47.512 1.00 77.25 102 VA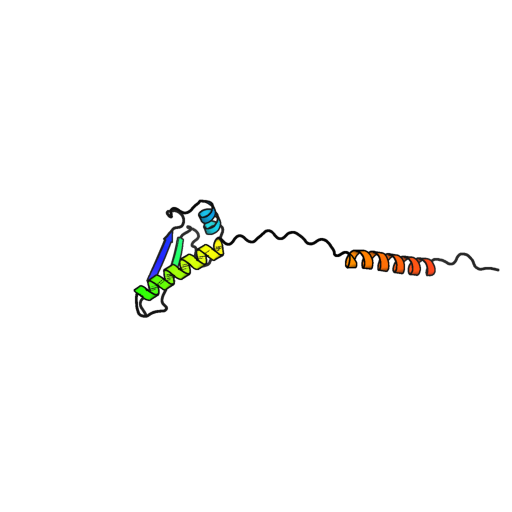L A CA 1
ATOM 806 C C . VAL A 1 102 ? 39.291 -11.519 -48.989 1.00 77.25 102 VAL A C 1
ATOM 808 O O . VAL A 1 102 ? 39.692 -12.619 -49.355 1.00 77.25 102 VAL A O 1
ATOM 811 N N . ARG A 1 103 ? 38.723 -10.652 -49.832 1.00 73.44 103 ARG A N 1
ATOM 812 C CA . ARG A 1 103 ? 38.604 -10.873 -51.285 1.00 73.44 103 ARG A CA 1
ATOM 813 C C . ARG A 1 103 ? 39.788 -10.333 -52.087 1.00 73.44 103 ARG A C 1
ATOM 815 O O . ARG A 1 103 ? 39.869 -10.609 -53.274 1.00 73.44 103 ARG A O 1
ATOM 822 N N . SER A 1 104 ? 40.697 -9.597 -51.455 1.00 69.06 104 SER A N 1
ATOM 823 C CA . SER A 1 104 ? 41.901 -9.070 -52.093 1.00 69.06 104 SER A CA 1
ATOM 824 C C . SER A 1 104 ? 43.136 -9.809 -51.578 1.00 69.06 104 SER A C 1
ATOM 826 O O . SER A 1 104 ? 43.776 -9.365 -50.624 1.00 69.06 104 SER A O 1
ATOM 828 N N . GLY A 1 105 ? 43.462 -10.942 -52.198 1.00 60.72 105 GLY A N 1
ATOM 829 C CA . GLY A 1 105 ? 44.860 -11.348 -52.299 1.00 60.72 105 GLY A CA 1
ATOM 830 C C . GLY A 1 105 ? 45.488 -10.455 -53.363 1.00 60.72 105 GLY A C 1
ATOM 831 O O . GLY A 1 105 ? 45.023 -10.470 -54.499 1.00 60.72 105 GLY A O 1
ATOM 832 N N . ARG A 1 106 ? 46.442 -9.598 -52.986 1.00 64.00 106 ARG A N 1
ATOM 833 C CA . ARG A 1 106 ? 47.331 -8.994 -53.983 1.00 64.00 106 ARG A CA 1
ATOM 834 C C . ARG A 1 106 ? 48.249 -10.112 -54.466 1.00 64.00 106 ARG A C 1
ATOM 836 O O . ARG A 1 106 ? 48.995 -10.645 -53.646 1.00 64.00 106 ARG A O 1
ATOM 843 N N . GLU A 1 107 ? 48.130 -10.468 -55.738 1.00 55.06 107 GLU A N 1
ATOM 844 C CA . GLU A 1 107 ? 49.286 -10.886 -56.538 1.00 55.06 107 GLU A CA 1
ATOM 845 C C . GLU A 1 107 ? 50.093 -9.637 -56.911 1.00 55.06 107 GLU A C 1
ATOM 847 O O . GLU A 1 107 ? 49.459 -8.572 -57.128 1.00 55.06 107 GLU A O 1
#

Foldseek 3Di:
DDKDKDKDALV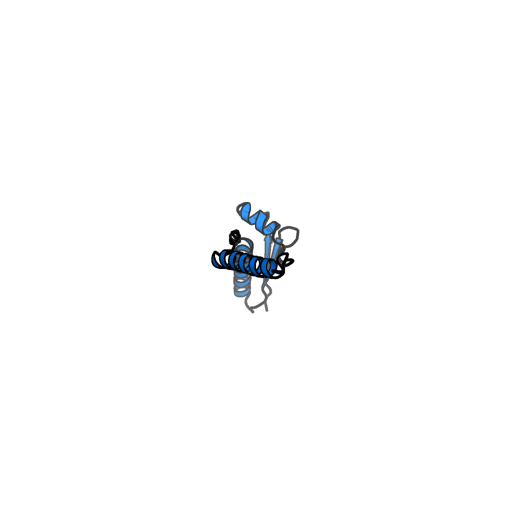PDPDDVLLSVLLCPDPDPQADVNSIGIFIFDDDPDPVVSVVVRVVVVVVVSCVSNDDDDDDDDDDDDPVVVVVVVVVVVVVVVVVVVVDDDPDDDD

Sequence (107 aa):
RIAFTLDFCAFDASLPEYYKERLLAASHHLISSDGVIVIKAQEYRSQELNREAALARLVAVIKDLTTEQKARRPTRPTRASKERRLASKAQKSSVKAMRGKVRSGRE

Radius of gyration: 31.67 Å; chains: 1; bounding box: 72×21×90 Å

Secondary structure (DSSP, 8-state):
---EEEEEETTTS---HHHHHHHHH---TTB-TTSEEEEEE-SSSSHHHHHHHHHHHHHHHHHHHH-PPPPPPPPPPPHHHHHHHHHHHHHHHHHHHHTS-------

InterPro domains:
  IPR000352 Peptide chain release factor class I [PF00472] (33-99)

Organism: Escherichia coli (NCBI:txid562)